Protein AF-A0A259K3T4-F1 (afdb_monomer_lite)

Structure (mmCIF, N/CA/C/O backbone):
data_AF-A0A259K3T4-F1
#
_entry.id   AF-A0A259K3T4-F1
#
loop_
_atom_site.group_PDB
_atom_site.id
_atom_site.type_symbol
_atom_site.label_atom_id
_atom_site.label_alt_id
_atom_site.label_comp_id
_atom_site.label_asym_id
_atom_site.label_entity_id
_atom_site.label_seq_id
_atom_site.pdbx_PDB_ins_code
_atom_site.Cartn_x
_atom_site.Cartn_y
_atom_site.Cartn_z
_atom_site.occupancy
_atom_site.B_iso_or_equiv
_atom_site.auth_seq_id
_atom_site.auth_comp_id
_atom_site.auth_asym_id
_atom_site.auth_atom_id
_atom_site.pdbx_PDB_model_num
ATOM 1 N N . MET A 1 1 ? 9.671 -19.630 11.030 1.00 62.31 1 MET A N 1
ATOM 2 C CA . MET A 1 1 ? 10.296 -20.011 9.742 1.00 62.31 1 MET A CA 1
ATOM 3 C C . MET A 1 1 ? 9.901 -19.084 8.586 1.00 62.31 1 MET A C 1
ATOM 5 O O . MET A 1 1 ? 9.986 -19.486 7.438 1.00 62.31 1 MET A O 1
ATOM 9 N N . PHE A 1 2 ? 9.544 -17.829 8.873 1.00 63.16 2 PHE A N 1
ATOM 10 C CA . PHE A 1 2 ? 9.471 -16.760 7.880 1.00 63.16 2 PHE A CA 1
ATOM 11 C C . PHE A 1 2 ? 10.494 -15.723 8.307 1.00 63.16 2 PHE A C 1
ATOM 13 O O . PHE A 1 2 ? 10.218 -14.900 9.176 1.00 63.16 2 PHE A O 1
ATOM 20 N N . ASP A 1 3 ? 11.701 -15.858 7.778 1.00 71.44 3 ASP A N 1
ATOM 21 C CA . ASP A 1 3 ? 12.754 -14.868 7.949 1.00 71.44 3 ASP A CA 1
ATOM 22 C C . ASP A 1 3 ? 12.496 -13.773 6.907 1.00 71.44 3 ASP A C 1
ATOM 24 O O . ASP A 1 3 ? 13.044 -13.785 5.813 1.00 71.44 3 ASP A O 1
ATOM 28 N N . ILE A 1 4 ? 11.500 -12.915 7.161 1.00 80.50 4 ILE A N 1
ATOM 29 C CA . ILE A 1 4 ? 11.256 -11.742 6.311 1.00 80.50 4 ILE A CA 1
ATOM 30 C C . ILE A 1 4 ? 12.238 -10.672 6.776 1.00 80.50 4 ILE A C 1
ATOM 32 O O . ILE A 1 4 ? 11.905 -9.791 7.570 1.00 80.50 4 ILE A O 1
ATOM 36 N N . GLY A 1 5 ? 13.476 -10.813 6.318 1.00 90.81 5 GLY A N 1
ATOM 37 C CA . GLY A 1 5 ? 14.533 -9.843 6.506 1.00 90.81 5 GLY A CA 1
ATOM 38 C C . GLY A 1 5 ? 14.523 -8.771 5.419 1.00 90.81 5 GLY A C 1
ATOM 39 O O . GLY A 1 5 ? 13.716 -8.759 4.483 1.00 90.81 5 GLY A O 1
ATOM 40 N N . ALA A 1 6 ? 15.472 -7.843 5.535 1.00 92.56 6 ALA A N 1
ATOM 41 C CA . ALA A 1 6 ? 15.698 -6.826 4.510 1.00 92.56 6 ALA A CA 1
ATOM 42 C C . ALA A 1 6 ? 16.069 -7.453 3.151 1.00 92.56 6 ALA A C 1
ATOM 44 O O . ALA A 1 6 ? 15.673 -6.942 2.103 1.00 92.56 6 ALA A O 1
ATOM 45 N N . THR A 1 7 ? 16.795 -8.575 3.169 1.00 93.12 7 THR A N 1
ATOM 46 C CA . THR A 1 7 ? 17.246 -9.289 1.969 1.00 93.12 7 THR A CA 1
ATOM 47 C C . THR A 1 7 ? 16.078 -9.919 1.213 1.00 93.12 7 THR A C 1
ATOM 49 O O . THR A 1 7 ? 15.976 -9.764 -0.001 1.00 93.12 7 THR A O 1
ATOM 52 N N . GLU A 1 8 ? 15.150 -10.572 1.906 1.00 92.81 8 GLU A N 1
ATOM 53 C CA . GLU A 1 8 ? 13.976 -11.201 1.301 1.00 92.81 8 GLU A CA 1
ATOM 54 C C . GLU A 1 8 ? 13.052 -10.152 0.682 1.00 92.81 8 GLU A C 1
ATOM 56 O O . GLU A 1 8 ? 12.581 -10.328 -0.443 1.00 92.81 8 GLU A O 1
ATOM 61 N N . LEU A 1 9 ? 12.855 -9.015 1.362 1.00 93.81 9 LEU A N 1
ATOM 62 C CA . LEU A 1 9 ? 12.129 -7.880 0.791 1.00 93.81 9 LEU A CA 1
ATOM 63 C C . LEU A 1 9 ? 12.798 -7.352 -0.485 1.00 93.81 9 LEU A C 1
ATOM 65 O O . LEU A 1 9 ? 12.098 -7.080 -1.461 1.00 93.81 9 LEU A O 1
ATOM 69 N N . LEU A 1 10 ? 14.131 -7.245 -0.514 1.00 95.06 10 LEU A N 1
ATOM 70 C CA . LEU A 1 10 ? 14.868 -6.834 -1.712 1.00 95.06 10 LEU A CA 1
ATOM 71 C C . LEU A 1 10 ? 14.628 -7.808 -2.875 1.00 95.06 10 LEU A C 1
ATOM 73 O O . LEU A 1 10 ? 14.332 -7.369 -3.987 1.00 95.06 10 LEU A O 1
ATOM 77 N N . VAL A 1 11 ? 14.710 -9.118 -2.625 1.00 95.69 11 VAL A N 1
ATOM 78 C CA . VAL A 1 11 ? 14.468 -10.149 -3.647 1.00 95.69 11 VAL A CA 1
ATOM 79 C C . VAL A 1 11 ? 13.046 -10.044 -4.196 1.00 95.69 11 VAL A C 1
ATOM 81 O O . VAL A 1 11 ? 12.862 -10.048 -5.413 1.00 95.69 11 VAL A O 1
ATOM 84 N N . ILE A 1 12 ? 12.045 -9.873 -3.329 1.00 94.69 12 ILE A N 1
ATOM 85 C CA . ILE A 1 12 ? 10.648 -9.688 -3.746 1.00 94.69 12 ILE A CA 1
ATOM 86 C C . ILE A 1 12 ? 10.504 -8.446 -4.631 1.00 94.69 12 ILE A C 1
ATOM 88 O O . ILE A 1 12 ? 9.850 -8.512 -5.671 1.00 94.69 12 ILE A O 1
ATOM 92 N N . VAL A 1 13 ? 11.131 -7.324 -4.261 1.00 94.56 13 VAL A N 1
ATOM 93 C CA . VAL A 1 13 ? 11.094 -6.091 -5.061 1.00 94.56 13 VAL A CA 1
ATOM 94 C C . VAL A 1 13 ? 11.736 -6.303 -6.430 1.00 94.56 13 VAL A C 1
ATOM 96 O O . VAL A 1 13 ? 11.152 -5.901 -7.434 1.00 94.56 13 VAL A O 1
ATOM 99 N N . ILE A 1 14 ? 12.894 -6.965 -6.501 1.00 96.38 14 ILE A N 1
ATOM 100 C CA . ILE A 1 14 ? 13.563 -7.265 -7.775 1.00 96.38 14 ILE A CA 1
ATOM 101 C C . ILE A 1 14 ? 12.659 -8.127 -8.663 1.00 96.38 14 ILE A C 1
ATOM 103 O O . ILE A 1 14 ? 12.432 -7.786 -9.823 1.00 96.38 14 ILE A O 1
ATOM 107 N N . VAL A 1 15 ? 12.094 -9.208 -8.118 1.00 96.56 15 VAL A N 1
ATOM 108 C CA . VAL A 1 15 ? 11.184 -10.094 -8.859 1.00 96.56 15 VAL A CA 1
ATOM 109 C C . VAL A 1 15 ? 9.944 -9.333 -9.332 1.00 96.56 15 VAL A C 1
ATOM 111 O O . VAL A 1 15 ? 9.547 -9.475 -10.486 1.00 96.56 15 VAL A O 1
ATOM 114 N N . ALA A 1 16 ? 9.366 -8.475 -8.489 1.00 95.50 16 ALA A N 1
ATOM 115 C CA . ALA A 1 16 ? 8.222 -7.647 -8.860 1.00 95.50 16 ALA A CA 1
ATOM 116 C C . ALA A 1 16 ? 8.557 -6.673 -10.002 1.00 95.50 16 ALA A C 1
ATOM 118 O O . ALA A 1 16 ? 7.761 -6.516 -10.926 1.00 95.50 16 ALA A O 1
ATOM 119 N N . VAL A 1 17 ? 9.742 -6.054 -9.977 1.00 96.00 17 VAL A N 1
ATOM 120 C CA . VAL A 1 17 ? 10.220 -5.175 -11.056 1.00 96.00 17 VAL A CA 1
ATOM 121 C C . VAL A 1 17 ? 10.411 -5.944 -12.358 1.00 96.00 17 VAL A C 1
ATOM 123 O O . VAL A 1 17 ? 10.068 -5.421 -13.412 1.00 96.00 17 VAL A O 1
ATOM 126 N N . ILE A 1 18 ? 10.934 -7.170 -12.309 1.00 96.38 18 ILE A N 1
ATOM 127 C CA . ILE A 1 18 ? 11.123 -7.998 -13.509 1.00 96.38 18 ILE A CA 1
ATOM 128 C C . ILE A 1 18 ? 9.773 -8.441 -14.080 1.00 96.38 18 ILE A C 1
ATOM 130 O O . ILE A 1 18 ? 9.565 -8.357 -15.286 1.00 96.38 18 ILE A O 1
ATOM 134 N N . ALA A 1 19 ? 8.851 -8.885 -13.226 1.00 96.00 19 ALA A N 1
ATOM 135 C CA . ALA A 1 19 ? 7.552 -9.399 -13.647 1.00 96.00 19 ALA A CA 1
ATOM 136 C C . ALA A 1 19 ? 6.629 -8.309 -14.216 1.00 96.00 19 ALA A C 1
ATOM 138 O O . ALA A 1 19 ? 5.939 -8.542 -15.204 1.00 96.00 19 ALA A O 1
ATOM 139 N N . ILE A 1 20 ? 6.601 -7.130 -13.586 1.00 94.69 20 ILE A N 1
ATOM 140 C CA . ILE A 1 20 ? 5.750 -6.002 -13.999 1.00 94.69 20 ILE A CA 1
ATOM 141 C C . ILE A 1 20 ? 6.455 -5.140 -15.053 1.00 94.69 20 ILE A C 1
ATOM 143 O O . ILE A 1 20 ? 5.808 -4.567 -15.920 1.00 94.69 20 ILE A O 1
ATOM 147 N N . GLY A 1 21 ? 7.781 -5.043 -14.976 1.00 95.94 21 GLY A N 1
ATOM 148 C CA . GLY A 1 21 ? 8.602 -4.125 -15.753 1.00 95.94 21 GLY A CA 1
ATOM 149 C C . GLY A 1 21 ? 8.961 -2.854 -14.960 1.00 95.94 21 GLY A C 1
ATOM 150 O O . GLY A 1 21 ? 8.106 -2.260 -14.295 1.00 95.94 21 GLY A O 1
ATOM 151 N N . PRO A 1 22 ? 10.213 -2.357 -15.050 1.00 93.50 22 PRO A N 1
ATOM 152 C CA . PRO A 1 22 ? 10.674 -1.194 -14.280 1.00 93.50 22 PRO A CA 1
ATOM 153 C C . PRO A 1 22 ? 9.977 0.119 -14.658 1.00 93.50 22 PRO A C 1
ATOM 155 O O . PRO A 1 22 ? 9.897 1.031 -13.839 1.00 93.50 22 PRO A O 1
ATOM 158 N N . LYS A 1 23 ? 9.460 0.228 -15.888 1.00 95.25 23 LYS A N 1
ATOM 159 C CA . LYS A 1 23 ? 8.722 1.411 -16.358 1.00 95.25 23 LYS A CA 1
ATOM 160 C C . LYS A 1 23 ? 7.274 1.434 -15.861 1.00 95.25 23 LYS A C 1
ATOM 162 O O . LYS A 1 23 ? 6.742 2.515 -15.622 1.00 95.25 23 LYS A O 1
ATOM 167 N N . ASP A 1 24 ? 6.679 0.264 -15.636 1.00 95.19 24 ASP A N 1
ATOM 168 C CA . ASP A 1 24 ? 5.279 0.121 -15.225 1.00 95.19 24 ASP A CA 1
ATOM 169 C C . ASP A 1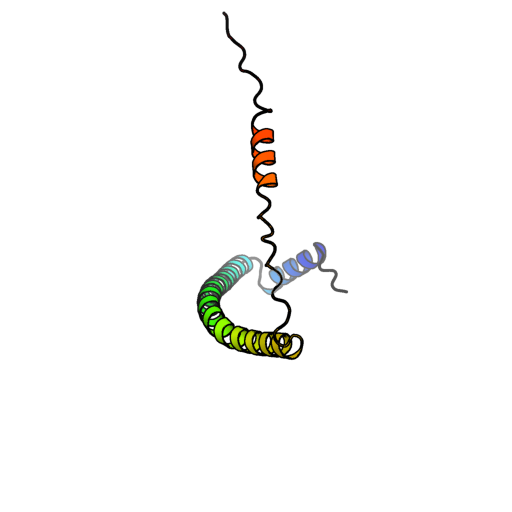 24 ? 5.120 0.009 -13.701 1.00 95.19 24 ASP A C 1
ATOM 171 O O . ASP A 1 24 ? 4.102 0.425 -13.147 1.00 95.19 24 ASP A O 1
ATOM 175 N N . MET A 1 25 ? 6.157 -0.442 -12.987 1.00 94.00 25 MET A N 1
ATOM 176 C CA . MET A 1 25 ? 6.222 -0.448 -11.521 1.00 94.00 25 MET A CA 1
ATOM 177 C C . MET A 1 25 ? 5.854 0.898 -10.853 1.00 94.00 25 MET A C 1
ATOM 179 O O . MET A 1 25 ? 5.028 0.882 -9.936 1.00 94.00 25 MET A O 1
ATOM 183 N N . PRO A 1 26 ? 6.355 2.078 -11.285 1.00 93.31 26 PRO A N 1
ATOM 184 C CA . PRO A 1 26 ? 5.947 3.351 -10.686 1.00 93.31 26 PRO A CA 1
ATOM 185 C C . PRO A 1 26 ? 4.452 3.640 -10.881 1.00 93.31 26 PRO A C 1
ATOM 187 O O . PRO A 1 26 ? 3.805 4.192 -9.987 1.00 93.31 26 PRO A O 1
ATOM 190 N N . LEU A 1 27 ? 3.871 3.243 -12.015 1.00 95.75 27 LEU A N 1
ATOM 191 C CA . LEU A 1 27 ? 2.434 3.375 -12.254 1.00 95.75 27 LEU A CA 1
ATOM 192 C C . LEU A 1 27 ? 1.628 2.389 -11.390 1.00 95.75 27 LEU A C 1
ATOM 194 O O . LEU A 1 27 ? 0.601 2.768 -10.815 1.00 95.75 27 LEU A O 1
ATOM 198 N N . ALA A 1 28 ? 2.115 1.155 -11.238 1.00 94.88 28 ALA A N 1
ATOM 199 C CA . ALA A 1 28 ? 1.515 0.126 -10.395 1.00 94.88 28 ALA A CA 1
ATOM 200 C C . ALA A 1 28 ? 1.489 0.546 -8.918 1.00 94.88 28 ALA A C 1
ATOM 202 O O . ALA A 1 28 ? 0.432 0.496 -8.290 1.00 94.88 28 ALA A O 1
ATOM 203 N N . LEU A 1 29 ? 2.600 1.065 -8.382 1.00 95.81 29 LEU A N 1
ATOM 204 C CA . LEU A 1 29 ? 2.679 1.570 -7.005 1.00 95.81 29 LEU A CA 1
ATOM 205 C C . LEU A 1 29 ? 1.715 2.736 -6.762 1.00 95.81 29 LEU A C 1
ATOM 207 O O . LEU A 1 29 ? 1.037 2.778 -5.735 1.00 95.81 29 LEU A O 1
ATOM 211 N N . ARG A 1 30 ? 1.590 3.666 -7.719 1.00 96.25 30 ARG A N 1
ATOM 212 C CA . ARG A 1 30 ? 0.622 4.776 -7.631 1.00 96.25 30 ARG A CA 1
ATOM 213 C C . ARG A 1 30 ? -0.818 4.268 -7.608 1.00 96.25 30 ARG A C 1
ATOM 215 O O . ARG A 1 30 ? -1.646 4.794 -6.863 1.00 96.25 30 ARG A O 1
ATOM 222 N N . THR A 1 31 ? -1.119 3.253 -8.412 1.00 96.38 31 THR A N 1
ATOM 223 C CA . THR A 1 31 ? -2.452 2.642 -8.484 1.00 96.38 31 THR A CA 1
ATOM 224 C C . THR A 1 31 ? -2.781 1.884 -7.201 1.00 96.38 31 THR A C 1
ATOM 226 O O . THR A 1 31 ? -3.830 2.130 -6.603 1.00 96.38 31 THR A O 1
ATOM 229 N N . ALA A 1 32 ? -1.854 1.048 -6.728 1.00 96.19 32 ALA A N 1
ATOM 230 C CA . ALA A 1 32 ? -1.968 0.316 -5.473 1.00 96.19 32 ALA A CA 1
ATOM 231 C C . ALA A 1 32 ? -2.134 1.272 -4.285 1.00 96.19 32 ALA A C 1
ATOM 233 O O . ALA A 1 32 ? -3.069 1.122 -3.502 1.00 96.19 32 ALA A O 1
ATOM 234 N N . GLY A 1 33 ? -1.311 2.321 -4.199 1.00 96.75 33 GLY A N 1
ATOM 235 C CA . GLY A 1 33 ? -1.413 3.341 -3.155 1.00 96.75 33 GLY A CA 1
ATOM 236 C C . GLY A 1 33 ? -2.764 4.061 -3.158 1.00 96.75 33 GLY A C 1
ATOM 237 O O . GLY A 1 33 ? -3.364 4.262 -2.103 1.00 96.75 33 GLY A O 1
ATOM 238 N N . ARG A 1 34 ? -3.307 4.388 -4.338 1.00 96.81 34 ARG A N 1
ATOM 239 C CA . ARG A 1 34 ? -4.646 4.989 -4.460 1.00 96.81 34 ARG A CA 1
ATOM 240 C C . ARG A 1 34 ? -5.752 4.032 -4.007 1.00 96.81 34 ARG A C 1
ATOM 242 O O . ARG A 1 34 ? -6.710 4.472 -3.371 1.00 96.81 34 ARG A O 1
ATOM 249 N N . TRP A 1 35 ? -5.625 2.743 -4.316 1.00 97.12 35 TRP A N 1
ATOM 250 C CA . TRP A 1 35 ? -6.547 1.698 -3.863 1.00 97.12 35 TRP A CA 1
ATOM 251 C C . TRP A 1 35 ? -6.502 1.514 -2.345 1.00 97.12 35 TRP A C 1
ATOM 253 O O . TRP A 1 35 ? -7.539 1.610 -1.691 1.00 97.12 35 TRP A O 1
ATOM 263 N N . ILE A 1 36 ? -5.306 1.356 -1.777 1.00 96.75 36 ILE A N 1
ATOM 264 C CA . ILE A 1 36 ? -5.088 1.243 -0.329 1.00 96.75 36 ILE A CA 1
ATOM 265 C C . ILE A 1 36 ? -5.617 2.491 0.388 1.00 96.75 36 ILE A C 1
ATOM 267 O O . ILE A 1 36 ? -6.305 2.377 1.399 1.00 96.75 36 ILE A O 1
ATOM 271 N N . GLY A 1 37 ? -5.373 3.687 -0.157 1.00 96.19 37 GLY A N 1
ATOM 272 C CA . GLY A 1 37 ? -5.893 4.940 0.391 1.00 96.19 37 GLY A CA 1
ATOM 273 C C . GLY A 1 37 ? -7.423 5.005 0.392 1.00 96.19 37 GLY A C 1
ATOM 274 O O . GLY A 1 37 ? -8.025 5.425 1.381 1.00 96.19 37 GLY A O 1
ATOM 275 N N . LYS A 1 38 ? -8.068 4.533 -0.683 1.00 95.56 38 LYS A N 1
ATOM 276 C CA . LYS A 1 38 ? -9.533 4.434 -0.761 1.00 95.56 38 LYS A CA 1
ATOM 277 C C . LYS A 1 38 ? -10.077 3.461 0.284 1.00 95.56 38 LYS A C 1
ATOM 279 O O . LYS A 1 38 ? -11.004 3.826 1.002 1.00 95.56 38 LYS A O 1
ATOM 284 N N . ILE A 1 39 ? -9.474 2.277 0.410 1.00 96.25 39 ILE A N 1
ATOM 285 C CA . ILE A 1 39 ? -9.849 1.286 1.427 1.00 96.25 39 ILE A CA 1
ATOM 286 C C . ILE A 1 39 ? -9.687 1.888 2.821 1.00 96.25 39 ILE A C 1
ATOM 288 O O . ILE A 1 39 ? -10.622 1.836 3.605 1.00 96.25 39 ILE A O 1
ATOM 292 N N . ARG A 1 40 ? -8.561 2.550 3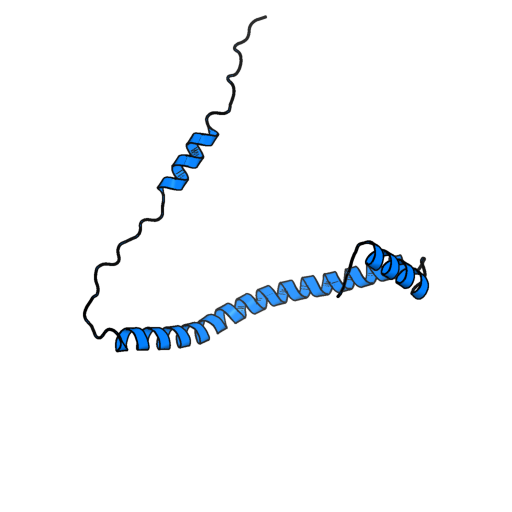.115 1.00 94.38 40 ARG A N 1
ATOM 293 C CA . ARG A 1 40 ? -8.326 3.181 4.419 1.00 94.38 40 ARG A CA 1
ATOM 294 C C . ARG A 1 40 ? -9.363 4.251 4.752 1.00 94.38 40 ARG A C 1
ATOM 296 O O . ARG A 1 40 ? -9.835 4.293 5.886 1.00 94.38 40 ARG A O 1
ATOM 303 N N . ARG A 1 41 ? -9.738 5.092 3.784 1.00 92.81 41 ARG A N 1
ATOM 304 C CA . ARG A 1 41 ? -10.800 6.093 3.965 1.00 92.81 41 ARG A CA 1
ATOM 305 C C . ARG A 1 41 ? -12.149 5.427 4.221 1.00 92.81 41 ARG A C 1
ATOM 307 O O . ARG A 1 41 ? -12.870 5.834 5.122 1.00 92.81 41 ARG A O 1
ATOM 314 N N . MET A 1 42 ? -12.457 4.373 3.473 1.00 92.62 42 MET A N 1
ATOM 315 C CA . MET A 1 42 ? -13.676 3.595 3.653 1.00 92.62 42 MET A CA 1
ATOM 316 C C . MET A 1 42 ? -13.712 2.939 5.042 1.00 92.62 42 MET A C 1
ATOM 318 O O . MET A 1 42 ? -14.692 3.089 5.759 1.00 92.62 42 MET A O 1
ATOM 322 N N . SER A 1 43 ? -12.615 2.315 5.481 1.00 92.56 43 SER A N 1
ATOM 323 C CA . SER A 1 43 ? -12.460 1.764 6.831 1.00 92.56 43 SER A CA 1
ATOM 324 C C . SER A 1 43 ? -12.595 2.820 7.924 1.00 92.56 43 SER A C 1
ATOM 326 O O . SER A 1 43 ? -13.092 2.499 8.993 1.00 92.56 43 SER A O 1
ATOM 328 N N . ALA A 1 44 ? -12.168 4.066 7.693 1.00 90.38 44 ALA A N 1
ATOM 329 C CA . ALA A 1 44 ? -12.379 5.149 8.653 1.00 90.38 44 ALA A CA 1
ATOM 330 C C . ALA A 1 44 ? -13.875 5.458 8.825 1.00 90.38 44 ALA A C 1
ATOM 332 O O . ALA A 1 44 ? -14.343 5.561 9.952 1.00 90.38 44 ALA A O 1
ATOM 333 N N . HIS A 1 45 ? -14.636 5.501 7.727 1.00 86.88 45 HIS A N 1
ATOM 334 C CA . HIS A 1 45 ? -16.094 5.648 7.780 1.00 86.88 45 HIS A CA 1
ATOM 335 C C . HIS A 1 45 ? -16.784 4.431 8.413 1.00 86.88 45 HIS A C 1
ATOM 337 O O . HIS A 1 45 ? -17.717 4.606 9.191 1.00 86.88 45 HIS A O 1
ATOM 343 N N . PHE A 1 46 ? -16.299 3.213 8.145 1.00 85.56 46 PHE A N 1
ATOM 344 C CA . PHE A 1 46 ? -16.785 2.003 8.813 1.00 85.56 46 PHE A CA 1
ATOM 345 C C . PHE A 1 46 ? -16.480 1.998 10.302 1.00 85.56 46 PHE A C 1
ATOM 347 O O . PHE A 1 46 ? -17.330 1.560 11.054 1.00 85.56 46 PHE A O 1
ATOM 354 N N . ARG A 1 47 ? -15.322 2.501 10.744 1.00 82.69 47 ARG A N 1
ATOM 355 C CA . ARG A 1 47 ? -15.033 2.667 12.174 1.00 82.69 47 ARG A CA 1
ATOM 356 C C . ARG A 1 47 ? -16.013 3.637 12.807 1.00 82.69 47 ARG A C 1
ATOM 358 O O . ARG A 1 47 ? -16.620 3.273 13.786 1.00 82.69 47 ARG A O 1
ATOM 365 N N . THR A 1 48 ? -16.266 4.798 12.205 1.00 84.44 48 THR A N 1
ATOM 366 C CA . THR A 1 48 ? -17.252 5.750 12.745 1.00 84.44 48 THR A CA 1
ATOM 367 C C . THR A 1 48 ? -18.677 5.180 12.767 1.00 84.44 48 THR A C 1
ATOM 369 O O . THR A 1 48 ? -19.406 5.388 13.731 1.00 84.44 48 THR A O 1
ATOM 372 N N . GLY A 1 49 ? -19.081 4.443 11.727 1.00 80.44 49 GLY A N 1
ATOM 373 C CA . GLY A 1 49 ? -20.390 3.781 11.675 1.00 80.44 49 GLY A CA 1
ATOM 374 C C . GLY A 1 49 ? -20.497 2.578 12.616 1.00 80.44 49 GLY A C 1
ATOM 375 O O . GLY A 1 49 ? -21.533 2.378 13.240 1.00 80.44 49 GLY A O 1
ATOM 376 N N . MET A 1 50 ? -19.421 1.804 12.763 1.00 71.44 50 MET A N 1
ATOM 377 C CA . MET A 1 50 ? -19.326 0.728 13.744 1.00 71.44 50 MET A CA 1
ATOM 378 C C . MET A 1 50 ? -19.251 1.276 15.157 1.00 71.44 50 MET A C 1
ATOM 380 O O . MET A 1 50 ? -19.900 0.703 15.994 1.00 71.44 50 MET A O 1
ATOM 384 N N . ASP A 1 51 ? -18.559 2.372 15.448 1.00 74.38 51 ASP A N 1
ATOM 385 C CA . ASP A 1 51 ? -18.539 2.983 16.782 1.00 74.38 51 ASP A CA 1
ATOM 386 C C . ASP A 1 51 ? -19.947 3.445 17.185 1.00 74.38 51 ASP A C 1
ATOM 388 O O . ASP A 1 51 ? -20.321 3.338 18.349 1.00 74.38 51 ASP A O 1
ATOM 392 N N . ALA A 1 52 ? -20.756 3.910 16.224 1.00 74.31 52 ALA A N 1
ATOM 393 C CA . ALA A 1 52 ? -22.166 4.223 16.450 1.00 74.31 52 ALA A CA 1
ATOM 394 C C . ALA A 1 52 ? -23.011 2.959 16.699 1.00 74.31 52 ALA A C 1
ATOM 396 O O . ALA A 1 52 ? -23.789 2.928 17.645 1.00 74.31 52 ALA A O 1
ATOM 397 N N . MET A 1 53 ? -22.828 1.901 15.900 1.00 65.00 53 MET A N 1
ATOM 398 C CA . MET A 1 53 ? -23.559 0.635 16.069 1.00 65.00 53 MET A CA 1
ATOM 399 C C . MET A 1 53 ? -23.092 -0.192 17.271 1.00 65.00 53 MET A C 1
ATOM 401 O O . MET A 1 53 ? -23.908 -0.831 17.908 1.00 65.00 53 MET A O 1
ATOM 405 N N . ILE A 1 54 ? -21.801 -0.192 17.590 1.00 67.81 54 ILE A N 1
ATOM 406 C CA . ILE A 1 54 ? -21.198 -0.832 18.762 1.00 67.81 54 ILE A CA 1
ATOM 407 C C . ILE A 1 54 ? -21.672 -0.098 19.996 1.00 67.81 54 ILE A C 1
ATOM 409 O O . ILE A 1 54 ? -22.028 -0.752 20.950 1.00 67.81 54 ILE A O 1
ATOM 413 N N . ARG A 1 55 ? -21.775 1.232 19.988 1.00 65.81 55 ARG A N 1
ATOM 414 C CA . ARG A 1 55 ? -22.390 1.943 21.111 1.00 65.81 55 ARG A CA 1
ATOM 415 C C . ARG A 1 55 ? -23.858 1.559 21.320 1.00 65.81 55 ARG A C 1
ATOM 417 O O . ARG A 1 55 ? -24.308 1.566 22.455 1.00 65.81 55 ARG A O 1
ATOM 424 N N . GLU A 1 56 ? -24.581 1.209 20.258 1.00 62.62 56 GLU A N 1
ATOM 425 C CA . GLU A 1 56 ? -25.952 0.683 20.336 1.00 62.62 56 GLU A CA 1
ATOM 426 C C . GLU A 1 56 ? -25.977 -0.797 20.788 1.00 62.62 56 GLU A C 1
ATOM 428 O O . GLU A 1 56 ? -26.757 -1.171 21.655 1.00 62.62 56 GLU A O 1
ATOM 433 N N . ALA A 1 57 ? -25.078 -1.637 20.266 1.00 62.19 57 ALA A N 1
ATOM 434 C CA . ALA A 1 57 ? -25.005 -3.073 20.553 1.00 62.19 57 ALA A CA 1
ATOM 435 C C . ALA A 1 57 ? -24.325 -3.398 21.899 1.00 62.19 57 ALA A C 1
ATOM 437 O O . ALA A 1 57 ? -24.694 -4.364 22.564 1.00 62.19 57 ALA A O 1
ATOM 438 N N . GLU A 1 58 ? -23.381 -2.570 22.352 1.00 57.41 58 GLU A N 1
ATOM 439 C CA . GLU A 1 58 ? -22.816 -2.608 23.702 1.00 57.41 58 GLU A CA 1
ATOM 440 C C . GLU A 1 58 ? -23.907 -2.330 24.728 1.00 57.41 58 GLU A C 1
ATOM 442 O O . GLU A 1 58 ? -23.867 -2.936 25.787 1.00 57.41 58 GLU A O 1
ATOM 447 N N . MET A 1 59 ? -24.922 -1.509 24.440 1.00 54.94 59 MET A N 1
ATOM 448 C CA . MET A 1 59 ? -26.028 -1.329 25.387 1.00 54.94 59 MET A CA 1
ATOM 449 C C . MET A 1 59 ? -26.815 -2.634 25.579 1.00 54.94 59 MET A C 1
ATOM 451 O O . MET A 1 59 ? -27.163 -2.964 26.709 1.00 54.94 59 MET A O 1
ATOM 455 N N . GLU A 1 60 ? -27.023 -3.423 24.523 1.00 61.53 60 GLU A N 1
ATOM 456 C CA . GLU A 1 60 ? -27.812 -4.661 24.585 1.00 61.53 60 GLU A CA 1
ATOM 457 C C . GLU A 1 60 ? -27.022 -5.845 25.190 1.00 61.53 60 GLU A C 1
ATOM 459 O O . GLU A 1 60 ? -27.525 -6.571 26.055 1.00 61.53 60 GLU A O 1
ATOM 464 N N . GLU A 1 61 ? -25.749 -6.019 24.813 1.00 62.12 61 GLU A N 1
ATOM 465 C CA . GLU A 1 61 ? -24.889 -7.080 25.362 1.00 62.12 61 GLU A CA 1
ATOM 466 C C . GLU A 1 61 ? -24.312 -6.740 26.747 1.00 62.12 61 GLU A C 1
ATOM 468 O O . GLU A 1 61 ? -24.203 -7.635 27.601 1.00 62.12 61 GLU A O 1
ATOM 473 N N . MET A 1 62 ? -23.994 -5.466 27.031 1.00 58.66 62 MET A N 1
ATOM 474 C CA . MET A 1 62 ? -23.610 -5.056 28.386 1.00 58.66 62 MET A CA 1
ATOM 475 C C . MET A 1 62 ? -24.792 -5.133 29.339 1.00 58.66 62 MET A C 1
ATOM 477 O O . MET A 1 62 ? -24.584 -5.555 30.470 1.00 58.66 62 MET A O 1
ATOM 481 N N . GLU A 1 63 ? -26.022 -4.804 28.930 1.00 62.31 63 GLU A N 1
ATOM 482 C CA . GLU A 1 63 ? -27.184 -4.939 29.812 1.00 62.31 63 GLU A CA 1
ATOM 483 C C . GLU A 1 63 ? -27.429 -6.403 30.193 1.00 62.31 63 GLU A C 1
ATOM 485 O O . GLU A 1 63 ? -27.667 -6.712 31.363 1.00 62.31 63 GLU A O 1
ATOM 490 N N . LYS A 1 64 ? -27.302 -7.330 29.239 1.00 71.19 64 LYS A N 1
ATOM 491 C CA . LYS A 1 64 ? -27.455 -8.762 29.509 1.00 71.19 64 LYS A CA 1
ATOM 492 C C . LYS A 1 64 ? -26.358 -9.287 30.441 1.00 71.19 64 LYS A C 1
ATOM 494 O O . LYS A 1 64 ? -26.657 -9.934 31.446 1.00 71.19 64 LYS A O 1
ATOM 499 N N . THR A 1 65 ? -25.103 -8.929 30.169 1.00 68.88 65 THR A N 1
ATOM 500 C CA . THR A 1 65 ? -23.949 -9.318 30.996 1.00 68.88 65 THR A CA 1
ATOM 501 C C . THR A 1 65 ? -24.006 -8.672 32.388 1.00 68.88 65 THR A C 1
ATOM 503 O O . THR A 1 65 ? -23.698 -9.320 33.389 1.00 68.88 65 THR A O 1
ATOM 506 N N . TRP A 1 66 ? -24.462 -7.420 32.484 1.00 62.69 66 TRP A N 1
ATOM 507 C CA . TRP A 1 66 ? -24.661 -6.689 33.737 1.00 62.69 66 TRP A CA 1
ATOM 508 C C . TRP A 1 66 ? -25.792 -7.289 34.566 1.00 62.69 66 TRP A C 1
ATOM 510 O O . TRP A 1 66 ? -25.617 -7.495 35.763 1.00 62.69 66 TRP A O 1
ATOM 520 N N . ARG A 1 67 ? -26.928 -7.638 33.950 1.00 73.81 67 ARG A N 1
ATOM 521 C CA . ARG A 1 67 ? -28.045 -8.313 34.630 1.00 73.81 67 ARG A CA 1
ATOM 522 C C . ARG A 1 67 ? -27.637 -9.685 35.155 1.00 73.81 67 ARG A C 1
ATOM 524 O O . ARG A 1 67 ? -27.937 -9.989 36.303 1.00 73.81 67 ARG A O 1
ATOM 531 N N . GLU A 1 68 ? -26.921 -10.487 34.371 1.00 78.25 68 GLU A N 1
ATOM 532 C CA . GLU A 1 68 ? -26.426 -11.796 34.818 1.00 78.25 68 GLU A CA 1
ATOM 533 C C . GLU A 1 68 ? -25.397 -11.668 35.950 1.00 78.25 68 GLU A C 1
ATOM 535 O O . GLU A 1 68 ? -25.439 -12.428 36.920 1.00 78.25 68 GLU A O 1
ATOM 540 N N . ARG A 1 69 ? -24.495 -10.680 35.873 1.00 71.75 69 ARG A N 1
ATOM 541 C CA . ARG A 1 69 ? -23.520 -10.408 36.936 1.00 71.75 69 ARG A CA 1
ATOM 542 C C . ARG A 1 69 ? -24.195 -9.887 38.205 1.00 71.75 69 ARG A C 1
ATOM 544 O O . ARG A 1 69 ? -23.864 -10.354 39.289 1.00 71.75 69 ARG A O 1
ATOM 551 N N . ASN A 1 70 ? -25.156 -8.975 38.080 1.00 73.44 70 ASN A N 1
ATOM 552 C CA . ASN A 1 70 ? -25.892 -8.393 39.201 1.00 73.44 70 ASN A CA 1
ATOM 553 C C . ASN A 1 70 ? -26.819 -9.426 39.865 1.00 73.44 70 ASN A C 1
ATOM 555 O O . ASN A 1 70 ? -26.886 -9.496 41.086 1.00 73.44 70 ASN A O 1
ATOM 559 N N . ALA A 1 71 ? -27.464 -10.298 39.083 1.00 77.31 71 ALA A N 1
ATOM 560 C CA . ALA A 1 71 ? -28.248 -11.416 39.605 1.00 77.31 71 ALA A CA 1
ATOM 561 C C . ALA A 1 71 ? -27.381 -12.410 40.392 1.00 77.31 71 ALA A C 1
ATOM 563 O O . ALA A 1 71 ? -27.804 -12.872 41.449 1.00 77.31 71 ALA A O 1
ATOM 564 N N . LYS A 1 72 ? -26.156 -12.700 39.928 1.00 76.25 72 LYS A N 1
ATOM 565 C CA . LYS A 1 72 ? -25.195 -13.514 40.690 1.00 76.25 72 LYS A CA 1
ATOM 566 C C . LYS A 1 72 ? -24.743 -12.824 41.974 1.00 76.25 72 LYS A C 1
ATOM 568 O O . LYS A 1 72 ? -24.762 -13.457 43.016 1.00 76.25 72 LYS A O 1
ATOM 573 N N . ILE A 1 73 ? -24.427 -11.529 41.928 1.00 68.81 73 ILE A N 1
ATOM 574 C CA . ILE A 1 73 ? -24.044 -10.757 43.123 1.00 68.81 73 ILE A CA 1
ATOM 575 C C . ILE A 1 73 ? -25.186 -10.722 44.151 1.00 68.81 73 ILE A C 1
ATOM 577 O O . ILE A 1 73 ? -24.938 -10.912 45.334 1.00 68.81 73 ILE A O 1
ATOM 581 N N . MET A 1 74 ? -26.438 -10.548 43.719 1.00 68.38 74 MET A N 1
ATOM 582 C CA . MET A 1 74 ? -27.614 -10.574 44.602 1.00 68.38 74 MET A CA 1
ATOM 583 C C . MET A 1 74 ? -27.935 -11.975 45.143 1.00 68.38 74 MET A C 1
ATOM 585 O O . MET A 1 74 ? -28.452 -12.100 46.251 1.00 68.38 74 MET A O 1
ATOM 589 N N . ALA A 1 75 ? -27.642 -13.028 44.373 1.00 71.88 75 ALA A N 1
ATOM 590 C CA . ALA A 1 75 ? -27.796 -14.415 44.809 1.00 71.88 75 ALA A CA 1
ATOM 591 C C . ALA A 1 75 ? -26.694 -14.845 45.792 1.00 71.88 75 ALA A C 1
ATOM 593 O O . ALA A 1 75 ? -26.960 -15.619 46.708 1.00 71.88 75 ALA A O 1
ATOM 594 N N . GLU A 1 76 ? -25.472 -14.339 45.612 1.00 65.19 76 GLU A N 1
ATOM 595 C CA . GLU A 1 76 ? -24.318 -14.613 46.474 1.00 65.19 76 GLU A CA 1
ATOM 596 C C . GLU A 1 76 ? -24.298 -13.709 47.726 1.00 65.19 76 GLU A C 1
ATOM 598 O O . GLU A 1 76 ? -23.796 -14.128 48.766 1.00 65.19 76 GLU A O 1
ATOM 603 N N . HIS A 1 77 ? -24.914 -12.519 47.676 1.00 59.72 77 HIS A N 1
ATOM 604 C CA . HIS A 1 77 ? -25.064 -11.595 48.807 1.00 59.72 77 HIS A CA 1
ATOM 605 C C . HIS A 1 77 ? -26.528 -11.144 48.994 1.00 59.72 77 HIS A C 1
ATOM 607 O O . HIS A 1 77 ? -26.895 -10.033 48.597 1.00 59.72 77 HIS A O 1
ATOM 613 N N . PRO A 1 78 ? -27.392 -11.955 49.635 1.00 54.34 78 PRO A N 1
ATOM 614 C CA . PRO A 1 78 ? -28.722 -11.509 50.026 1.00 54.34 78 PRO A CA 1
ATOM 615 C C . PRO A 1 78 ? -28.596 -10.442 51.124 1.00 54.34 78 PRO A C 1
ATOM 617 O O . PRO A 1 78 ? -28.266 -10.752 52.262 1.00 54.34 78 PRO A O 1
ATOM 620 N N . ALA A 1 79 ? -28.828 -9.181 50.748 1.00 54.72 79 ALA A N 1
ATOM 621 C CA . ALA A 1 79 ? -29.119 -8.035 51.617 1.00 54.72 79 ALA A CA 1
ATOM 622 C C . ALA A 1 79 ? -28.429 -8.058 52.997 1.00 54.72 79 ALA A C 1
ATOM 624 O O . ALA A 1 79 ? -29.081 -8.282 54.016 1.00 54.72 79 ALA A O 1
ATOM 625 N N . GLY A 1 80 ? -27.117 -7.802 53.046 1.00 52.38 80 GLY A N 1
ATOM 626 C CA . GLY A 1 80 ? -26.433 -7.868 54.335 1.00 52.38 80 GLY A CA 1
ATOM 627 C C . GLY A 1 80 ? -25.045 -7.266 54.469 1.00 52.38 80 GLY A C 1
ATOM 628 O O . GLY A 1 80 ? -24.427 -7.576 55.468 1.00 52.38 80 GLY A O 1
ATOM 629 N N . GLU A 1 81 ? -24.543 -6.435 53.546 1.00 46.03 81 GLU A N 1
ATOM 630 C CA . GLU A 1 81 ? -23.341 -5.616 53.811 1.00 46.03 81 GLU A CA 1
ATOM 631 C C . GLU A 1 81 ? -23.130 -4.555 52.713 1.00 46.03 81 GLU A C 1
ATOM 633 O O . GLU A 1 81 ? -22.247 -4.645 51.866 1.00 46.03 81 GLU A O 1
ATOM 638 N N . MET A 1 82 ? -23.946 -3.493 52.719 1.00 49.62 82 MET A N 1
ATOM 639 C CA . MET A 1 82 ? -23.478 -2.208 52.184 1.00 49.62 82 MET A CA 1
ATOM 640 C C . MET A 1 82 ? -22.605 -1.545 53.252 1.00 49.62 82 MET A C 1
ATOM 642 O O . MET A 1 82 ? -23.044 -0.650 53.972 1.00 49.62 82 MET A O 1
AT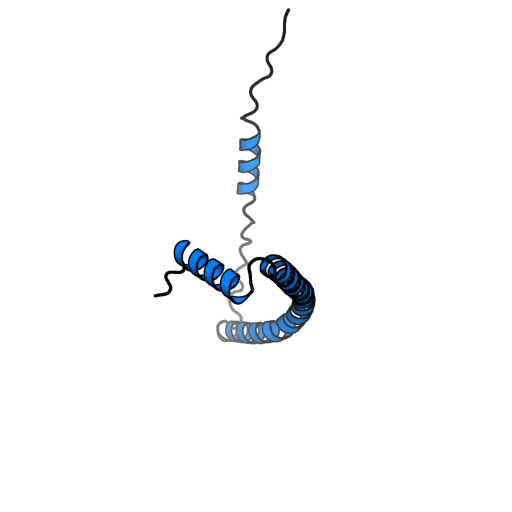OM 646 N N . GLY A 1 83 ? -21.363 -2.018 53.376 1.00 53.34 83 GLY A N 1
ATOM 647 C CA . GLY A 1 83 ? -20.297 -1.219 53.976 1.00 53.34 83 GLY A CA 1
ATOM 648 C C . GLY A 1 83 ? -20.060 0.016 53.096 1.00 53.34 83 GLY A C 1
ATOM 649 O O . GLY A 1 83 ? -20.131 -0.109 51.869 1.00 53.34 83 GLY A O 1
ATOM 650 N N . PRO A 1 84 ? -19.832 1.216 53.664 1.00 48.94 84 PRO A N 1
ATOM 651 C CA . PRO A 1 84 ? -19.731 2.432 52.872 1.00 48.94 84 PRO A CA 1
ATOM 652 C C . PRO A 1 84 ? -18.628 2.270 51.831 1.00 48.94 84 PRO A C 1
ATOM 654 O O . PRO A 1 84 ? -17.504 1.903 52.177 1.00 48.94 84 PRO A O 1
ATOM 657 N N . LEU A 1 85 ? -18.951 2.563 50.570 1.00 47.31 85 LEU A N 1
ATOM 658 C CA . LEU A 1 85 ? -17.961 2.721 49.515 1.00 47.31 85 LEU A CA 1
ATOM 659 C C . LEU A 1 85 ? -16.914 3.716 50.022 1.00 47.31 85 LEU A C 1
ATOM 661 O O . LEU A 1 85 ? -17.185 4.916 50.123 1.00 47.31 85 LEU A O 1
ATOM 665 N N . GLN A 1 86 ? -15.735 3.207 50.382 1.00 48.69 86 GLN A N 1
ATOM 666 C CA . GLN A 1 86 ? -14.556 4.034 50.562 1.00 48.69 86 GLN A CA 1
ATOM 667 C C . GLN A 1 86 ? -14.355 4.743 49.231 1.00 48.69 86 GLN A C 1
ATOM 669 O O . GLN A 1 86 ? -13.982 4.132 48.231 1.00 48.69 86 GLN A O 1
ATOM 674 N N . LYS A 1 87 ? -14.684 6.037 49.214 1.00 51.12 87 LYS A N 1
ATOM 675 C CA . LYS A 1 87 ? -14.203 6.969 48.208 1.00 51.12 87 LYS A CA 1
ATOM 676 C C . LYS A 1 87 ? -12.686 6.847 48.232 1.00 51.12 87 LYS A C 1
ATOM 678 O O . LYS A 1 87 ? -12.036 7.387 49.117 1.00 51.12 87 LYS A O 1
ATOM 683 N N . THR A 1 88 ? -12.125 6.079 47.308 1.00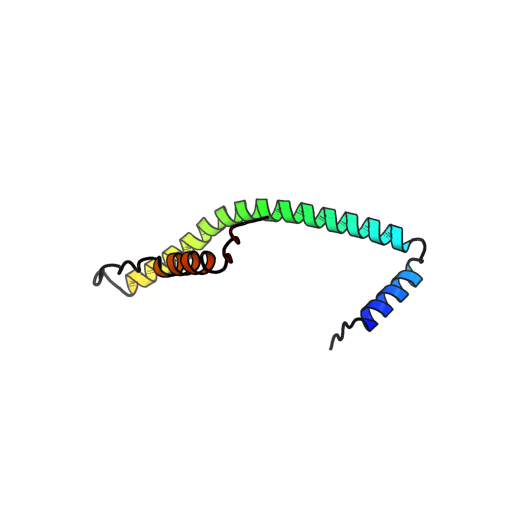 47.56 88 THR A N 1
ATOM 684 C CA . THR A 1 88 ? -10.726 6.247 46.953 1.00 47.56 88 THR A CA 1
ATOM 685 C C . THR A 1 88 ? -10.671 7.582 46.237 1.00 47.56 88 THR A C 1
ATOM 687 O O . THR A 1 88 ? -11.091 7.688 45.081 1.00 47.56 88 THR A O 1
ATOM 690 N N . ASP A 1 89 ? -10.264 8.617 46.965 1.00 44.91 89 ASP A N 1
ATOM 691 C CA . ASP A 1 89 ? -9.976 9.918 46.386 1.00 44.91 89 ASP A CA 1
ATOM 692 C C . ASP A 1 89 ? -9.034 9.717 45.183 1.00 44.91 89 ASP A C 1
ATOM 694 O O . ASP A 1 89 ? -8.065 8.952 45.285 1.00 44.91 89 ASP A O 1
ATOM 698 N N . PRO A 1 90 ? -9.301 10.331 44.015 1.00 51.78 90 PRO A N 1
ATOM 699 C CA . PRO A 1 90 ? -8.339 10.309 42.922 1.00 51.78 90 PRO A CA 1
ATOM 700 C C . PRO A 1 90 ? -7.007 10.888 43.432 1.00 51.78 90 PRO A C 1
ATOM 702 O O . PRO A 1 90 ? -7.032 11.852 44.201 1.00 51.78 90 PRO A O 1
ATOM 705 N N . PRO A 1 91 ? -5.842 10.335 43.037 1.00 49.22 91 PRO A N 1
ATOM 706 C CA . PRO A 1 91 ? -4.542 10.776 43.531 1.00 49.22 91 PRO A CA 1
ATOM 707 C C . PRO A 1 91 ? -4.204 12.164 42.966 1.00 49.22 91 PRO A C 1
ATOM 709 O O . PRO A 1 91 ? -3.414 12.313 42.037 1.00 49.22 91 PRO A O 1
ATOM 712 N N . ALA A 1 92 ? -4.795 13.208 43.546 1.00 50.69 92 ALA A N 1
ATOM 713 C CA . ALA A 1 92 ? -4.467 14.606 43.282 1.00 50.69 92 ALA A CA 1
ATOM 714 C C . ALA A 1 92 ? -3.032 14.955 43.727 1.00 50.69 92 ALA A C 1
ATOM 716 O O . ALA A 1 92 ? -2.458 15.930 43.254 1.00 50.69 92 ALA A O 1
ATOM 717 N N . ALA A 1 93 ? -2.396 14.101 44.539 1.00 51.94 93 ALA A N 1
ATOM 718 C CA . ALA A 1 93 ? -1.021 14.280 45.001 1.00 51.94 93 ALA A CA 1
ATOM 719 C C . ALA A 1 93 ? 0.060 14.045 43.922 1.00 51.94 93 ALA A C 1
ATOM 721 O O . ALA A 1 93 ? 1.223 14.378 44.143 1.00 51.94 93 ALA A O 1
ATOM 722 N N . SER A 1 94 ? -0.274 13.498 42.744 1.00 53.62 94 SER A N 1
ATOM 723 C CA . SER A 1 94 ? 0.703 13.339 41.648 1.00 53.62 94 SER A CA 1
ATOM 724 C C . SER A 1 94 ? 0.677 14.472 40.617 1.00 53.62 94 SER A C 1
ATOM 726 O O . SER A 1 94 ? 1.606 14.573 39.817 1.00 53.62 94 SER A O 1
ATOM 728 N N . ALA A 1 95 ? -0.332 15.349 40.646 1.00 53.50 95 ALA A N 1
ATOM 729 C CA . ALA A 1 95 ? -0.389 16.515 39.761 1.00 53.50 95 ALA A CA 1
ATOM 730 C C . ALA A 1 95 ? 0.422 17.704 40.311 1.00 53.50 95 ALA A C 1
ATOM 732 O O . ALA A 1 95 ? 1.030 18.445 39.542 1.00 53.50 95 ALA A O 1
ATOM 733 N N . GLU A 1 96 ? 0.508 17.852 41.636 1.00 50.94 96 GLU A N 1
ATOM 734 C CA . GLU A 1 96 ? 1.224 18.970 42.270 1.00 50.94 96 GLU A CA 1
ATOM 735 C C . GLU A 1 96 ? 2.754 18.778 42.263 1.00 50.94 96 GLU A C 1
ATOM 737 O O . GLU A 1 96 ? 3.508 19.740 42.116 1.00 50.94 96 GLU A O 1
ATOM 742 N N . ALA A 1 97 ? 3.240 17.532 42.301 1.00 50.34 97 ALA A N 1
ATOM 743 C CA . ALA A 1 97 ? 4.676 17.236 42.249 1.00 50.34 97 ALA A CA 1
ATOM 744 C C . ALA A 1 97 ? 5.311 17.469 40.859 1.00 50.34 97 ALA A C 1
ATOM 746 O O . ALA A 1 97 ? 6.517 17.702 40.761 1.00 50.34 97 ALA A O 1
ATOM 747 N N . ALA A 1 98 ? 4.521 17.432 39.780 1.00 53.12 98 ALA A N 1
ATOM 748 C CA . ALA A 1 98 ? 5.018 17.666 38.421 1.00 53.12 98 ALA A CA 1
ATOM 749 C C . ALA A 1 98 ? 5.177 19.164 38.097 1.00 53.12 98 ALA A C 1
ATOM 751 O O . ALA A 1 98 ? 6.081 19.533 37.348 1.00 53.12 98 ALA A O 1
ATOM 752 N N . VAL A 1 99 ? 4.351 20.029 38.698 1.00 52.81 99 VAL A N 1
ATOM 753 C CA . VAL A 1 99 ? 4.396 21.488 38.490 1.00 52.81 99 VAL A CA 1
ATOM 754 C C . VAL A 1 99 ? 5.630 22.113 39.149 1.00 52.81 99 VAL A C 1
ATOM 756 O O . VAL A 1 99 ? 6.284 22.959 38.542 1.00 52.81 99 VAL A O 1
ATOM 759 N N . ASN A 1 100 ? 6.035 21.634 40.329 1.00 57.59 100 ASN A N 1
ATOM 760 C CA . ASN A 1 100 ? 7.213 22.174 41.020 1.00 57.59 100 ASN A CA 1
ATOM 761 C C . ASN A 1 100 ? 8.548 21.790 40.360 1.00 57.59 100 ASN A C 1
ATOM 763 O O . ASN A 1 100 ? 9.525 22.519 40.497 1.00 57.59 100 ASN A O 1
ATOM 767 N N . LYS A 1 101 ? 8.603 20.699 39.582 1.00 54.62 101 LYS A N 1
ATOM 768 C CA . LYS A 1 101 ? 9.838 20.279 38.895 1.00 54.62 101 LYS A CA 1
ATOM 769 C C . LYS A 1 101 ? 10.113 21.044 37.593 1.00 54.62 101 LYS A C 1
ATOM 771 O O . LYS A 1 101 ? 11.223 20.970 37.073 1.00 54.62 101 LYS A O 1
ATOM 776 N N . ALA A 1 102 ? 9.127 21.775 37.070 1.00 51.81 102 ALA A N 1
ATOM 7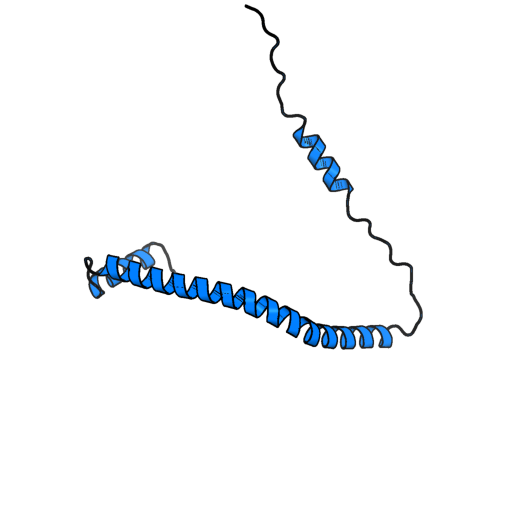77 C CA . ALA A 1 102 ? 9.269 22.588 35.861 1.00 51.81 102 ALA A CA 1
ATOM 778 C C . ALA A 1 102 ? 9.761 24.022 36.139 1.00 51.81 102 ALA A C 1
ATOM 780 O O . ALA A 1 102 ? 10.188 24.698 35.208 1.00 51.81 102 ALA A O 1
ATOM 781 N N . ASN A 1 103 ? 9.735 24.483 37.397 1.00 53.72 103 ASN A N 1
ATOM 782 C CA . ASN A 1 103 ? 10.082 25.865 37.754 1.00 53.72 103 ASN A CA 1
ATOM 783 C C . ASN A 1 103 ? 11.520 26.046 38.289 1.00 53.72 103 ASN A C 1
ATOM 785 O O . ASN A 1 103 ? 11.888 27.140 38.697 1.00 53.72 103 ASN A O 1
ATOM 789 N N . GLU A 1 104 ? 12.353 24.997 38.283 1.00 57.75 104 GLU A N 1
ATOM 790 C CA . GLU A 1 104 ? 13.706 25.030 38.877 1.00 57.75 104 GLU A CA 1
ATOM 791 C C . GLU A 1 104 ? 14.843 24.837 37.852 1.00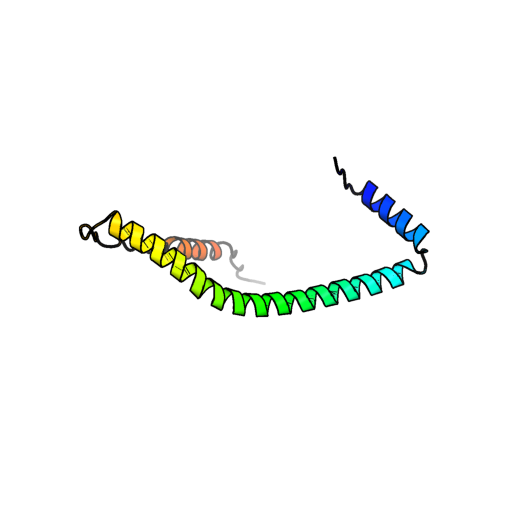 57.75 104 GLU A C 1
ATOM 793 O O . GLU A 1 104 ? 15.972 24.515 38.207 1.00 57.75 104 GLU A O 1
ATOM 798 N N . THR A 1 105 ? 14.576 25.022 36.553 1.00 51.69 105 THR A N 1
ATOM 799 C CA . THR A 1 105 ? 15.614 24.925 35.497 1.00 51.69 105 THR A CA 1
ATOM 800 C C . THR A 1 105 ? 15.707 26.126 34.560 1.00 51.69 105 THR A C 1
ATOM 802 O O . THR A 1 105 ? 16.348 26.036 33.516 1.00 51.69 105 THR A O 1
ATOM 805 N N . GLN A 1 106 ? 15.156 27.281 34.940 1.00 51.56 106 GLN A N 1
ATOM 806 C CA . GLN A 1 106 ? 15.494 28.535 34.266 1.00 51.56 106 GLN A CA 1
ATOM 807 C C . GLN A 1 106 ? 16.733 29.147 34.948 1.00 51.56 106 GLN A C 1
ATOM 809 O O . GLN A 1 106 ? 16.627 29.593 36.091 1.00 51.56 106 GLN A O 1
ATOM 814 N N . PRO A 1 107 ? 17.927 29.128 34.320 1.00 61.09 107 PRO A N 1
ATOM 815 C CA . PRO A 1 107 ? 19.085 29.814 34.877 1.00 61.09 107 PRO A CA 1
ATOM 816 C C . PRO A 1 107 ? 18.831 31.333 34.891 1.00 61.09 107 PRO A C 1
ATOM 818 O O . PRO A 1 107 ? 18.240 31.850 33.941 1.00 61.09 107 PRO A O 1
ATOM 821 N N . PRO A 1 108 ? 19.257 32.048 35.947 1.00 57.75 108 PRO A N 1
ATOM 822 C CA . PRO A 1 108 ? 18.988 33.471 36.105 1.00 57.75 108 PRO A CA 1
ATOM 823 C C . PRO A 1 108 ? 19.655 34.296 35.000 1.00 57.75 108 PRO A C 1
ATOM 825 O O . PRO A 1 108 ? 20.851 34.152 34.727 1.00 57.75 108 PRO A O 1
ATOM 828 N N . ASP A 1 109 ? 18.852 35.182 34.407 1.00 55.62 109 ASP A N 1
ATOM 829 C CA . ASP A 1 109 ? 19.283 36.334 33.622 1.00 55.62 109 ASP A CA 1
ATOM 830 C C . ASP A 1 109 ? 20.427 37.059 34.341 1.00 55.62 109 ASP A C 1
ATOM 832 O O . ASP A 1 109 ? 20.322 37.431 35.514 1.00 55.62 109 ASP A O 1
ATOM 836 N N . LYS A 1 110 ? 21.541 37.259 33.633 1.00 54.50 110 LYS A N 1
ATOM 837 C CA . LYS A 1 110 ? 22.635 38.098 34.124 1.00 54.50 110 LYS A CA 1
ATOM 838 C C . LYS A 1 110 ? 22.171 39.562 34.119 1.00 54.50 110 LYS A C 1
ATOM 840 O O . LYS A 1 110 ? 21.736 40.031 33.067 1.00 54.50 110 LYS A O 1
ATOM 845 N N . PRO A 1 111 ? 22.312 40.308 35.228 1.00 52.31 111 PRO A N 1
ATOM 846 C CA . PRO A 1 111 ? 22.178 41.758 35.203 1.00 52.31 111 PRO A CA 1
ATOM 847 C C . PRO A 1 111 ? 23.359 42.369 34.429 1.00 52.31 111 PRO A C 1
ATOM 849 O O . PRO A 1 111 ? 24.475 41.852 34.495 1.00 52.31 111 PRO A O 1
ATOM 852 N N . GLY A 1 112 ? 23.077 43.416 33.648 1.00 47.09 112 GLY A N 1
ATOM 853 C CA . GLY A 1 112 ? 24.002 44.031 32.691 1.00 47.09 112 GLY A CA 1
ATOM 854 C C . GLY A 1 112 ? 25.181 44.796 33.292 1.00 47.09 112 GLY A C 1
ATOM 855 O O . GLY A 1 112 ? 25.320 44.861 34.505 1.00 47.09 112 GLY A O 1
ATOM 856 N N . GLU A 1 113 ? 26.010 45.351 32.400 1.00 43.12 113 GLU A N 1
ATOM 857 C CA . GLU A 1 113 ? 26.685 46.665 32.466 1.00 43.12 113 GLU A CA 1
ATOM 858 C C . GLU A 1 113 ? 27.791 46.745 31.392 1.00 43.12 113 GLU A C 1
ATOM 860 O O . GLU A 1 113 ? 28.584 45.812 31.238 1.00 43.12 113 GLU A O 1
ATOM 865 N N . GLY A 1 114 ? 27.815 47.857 30.641 1.00 43.16 114 GLY A N 1
ATOM 866 C CA . GLY A 1 114 ? 28.784 48.176 29.584 1.00 43.16 114 GLY A CA 1
ATOM 867 C C . GLY A 1 114 ? 28.192 49.010 28.459 1.00 43.16 114 GLY A C 1
ATOM 868 O O . GLY A 1 114 ? 27.901 48.407 27.405 1.00 43.16 114 GLY A O 1
#

Sequence (114 aa):
MFDIGATELLVIVIVAVIAIGPKDMPLALRTAGRWIGKIRRMSAHFRTGMDAMIREAEMEEMEKTWRERNAKIMAEHPAGEMGPLQKTDPPAASAEAAVNKANETQPPDKPGEG

pLDDT: mean 72.73, std 18.64, range [43.12, 97.12]

Foldseek 3Di:
DPPPDPVVVVVVVVVVCVVCPVVCVVVVVVVVVVVVVVVVVVVVVVVVVVVVVCVVVCVVVVVVVVVVVVVVVCVVDVPDDPDDPPPPDDPPVVVVVVVVVVPPPDDDDDDDDD

Radius of gyration: 30.77 Å; chains: 1; bounding box: 58×68×71 Å

Secondary structure (DSSP, 8-state):
-----HHHHHHHHHHHHHHH-TTTHHHHHHHHHHHHHHHHHHHHHHHHHHHHHHHHHHHHHHHHHHHHHHHHHHHHS-S------------THHHHHHHHTTSS----------